Protein AF-A0A943NPF9-F1 (afdb_monomer)

Sequence (65 aa):
MATTDAELLKPELVFFDIEAKDAFELFDQLETRLSNLGYIKNTWKDAISTREKNYPTGLAFPAGE

Solvent-accessible surface area (backbone atoms only — not comparable to full-atom values): 4416 Å² total; per-residue (Å²): 129,85,77,58,72,68,79,77,63,53,74,90,78,64,79,77,92,80,82,56,96,47,73,67,57,42,43,56,56,46,46,59,57,35,44,78,70,66,76,51,61,98,61,44,58,64,51,53,54,53,43,42,74,78,54,71,79,82,81,81,72,77,78,81,130

pLDDT: mean 90.23, std 12.76, range [47.56, 98.5]

Foldseek 3Di:
DPPDVVVVDDPLPDDPDDDDPDPLRVLVVCCVSCVVVVNDDPCVSVVVVVCCVVPPDDDDDPPDD

Secondary structure (DSSP, 8-state):
----GGGG--GGG---S---SSHHHHHHHHHHHHHHTT-S-TTHHHHHHHHHHHS-----PPPP-

Structure (mmCIF, N/CA/C/O backbone):
data_AF-A0A943NPF9-F1
#
_entry.id   AF-A0A943NPF9-F1
#
loop_
_atom_site.group_PDB
_atom_site.id
_atom_site.type_symbol
_atom_site.label_atom_id
_atom_site.label_alt_id
_atom_site.label_comp_id
_atom_site.label_asym_id
_atom_site.label_entity_id
_atom_site.label_seq_id
_atom_site.pdbx_PDB_ins_code
_atom_site.Cartn_x
_atom_site.Cartn_y
_atom_site.Cartn_z
_atom_site.occupancy
_atom_site.B_iso_or_equiv
_atom_site.auth_seq_id
_atom_site.auth_comp_id
_atom_site.auth_asym_id
_atom_site.auth_atom_id
_atom_site.pdbx_PDB_model_num
ATOM 1 N N . MET A 1 1 ? -12.525 -19.076 17.598 1.00 48.25 1 MET A N 1
ATOM 2 C CA . MET A 1 1 ? -13.573 -18.894 16.574 1.00 48.25 1 MET A CA 1
ATOM 3 C C . MET A 1 1 ? -12.858 -18.833 15.244 1.00 48.25 1 MET A C 1
ATOM 5 O O . MET A 1 1 ? -11.955 -18.017 15.125 1.00 48.25 1 MET A O 1
ATOM 9 N N . ALA A 1 2 ? -13.150 -19.748 14.321 1.00 55.00 2 ALA A N 1
ATOM 10 C CA . ALA A 1 2 ? -12.646 -19.625 12.960 1.00 55.00 2 ALA A CA 1
ATOM 11 C C . ALA A 1 2 ? -13.395 -18.447 12.332 1.00 55.00 2 ALA A C 1
ATOM 13 O O . ALA A 1 2 ? -14.598 -18.549 12.114 1.00 55.00 2 ALA A O 1
ATOM 14 N N . THR A 1 3 ? -12.714 -17.317 12.148 1.00 59.34 3 THR A N 1
ATOM 15 C CA . THR A 1 3 ? -13.148 -16.299 11.190 1.00 59.34 3 THR A CA 1
ATOM 16 C C . THR A 1 3 ? -13.340 -17.016 9.870 1.00 59.34 3 THR A C 1
ATOM 18 O O . THR A 1 3 ? -12.397 -17.600 9.339 1.00 59.34 3 THR A O 1
ATOM 21 N N . THR A 1 4 ? -14.570 -17.043 9.384 1.00 67.56 4 THR A N 1
ATOM 22 C CA . THR A 1 4 ? -14.842 -17.468 8.017 1.00 67.56 4 THR A CA 1
ATOM 23 C C . THR A 1 4 ? -14.053 -16.535 7.103 1.00 67.56 4 THR A C 1
ATOM 25 O O . THR A 1 4 ? -14.195 -15.323 7.231 1.00 67.56 4 THR A O 1
ATOM 28 N N . ASP A 1 5 ? -13.224 -17.061 6.197 1.00 68.06 5 ASP A N 1
ATOM 29 C CA . ASP A 1 5 ? -12.332 -16.258 5.334 1.00 68.06 5 ASP A CA 1
ATOM 30 C C . ASP A 1 5 ? -13.062 -15.117 4.595 1.00 68.06 5 ASP A C 1
ATOM 32 O O . ASP A 1 5 ? -12.477 -14.079 4.293 1.00 68.06 5 ASP A O 1
ATOM 36 N N . ALA A 1 6 ? -14.371 -15.272 4.375 1.00 69.62 6 ALA A N 1
ATOM 37 C CA . ALA A 1 6 ? -15.255 -14.253 3.820 1.00 69.62 6 ALA A CA 1
ATOM 38 C C . ALA A 1 6 ? -15.285 -12.933 4.619 1.00 69.62 6 ALA A C 1
ATOM 40 O O . ALA A 1 6 ? -15.448 -11.878 4.020 1.00 69.62 6 ALA A O 1
ATOM 41 N N . GLU A 1 7 ? -15.099 -12.954 5.941 1.00 79.44 7 GLU A N 1
ATOM 42 C CA . GLU A 1 7 ? -15.092 -11.741 6.779 1.00 79.44 7 GLU A CA 1
ATOM 43 C C . GLU A 1 7 ? -13.802 -10.916 6.617 1.00 79.44 7 GLU A C 1
ATOM 45 O O . GLU A 1 7 ? -13.769 -9.731 6.960 1.00 79.44 7 GLU A O 1
ATOM 50 N N . LEU A 1 8 ? -12.738 -11.527 6.080 1.00 81.25 8 LEU A N 1
ATOM 51 C CA . LEU A 1 8 ? -11.481 -10.845 5.759 1.00 81.25 8 LEU A CA 1
ATOM 52 C C . LEU A 1 8 ? -11.563 -10.082 4.429 1.00 81.25 8 LEU A C 1
ATOM 54 O O . LEU A 1 8 ? -10.795 -9.143 4.214 1.00 81.25 8 LEU A O 1
ATOM 58 N N . LEU A 1 9 ? -12.488 -10.467 3.545 1.00 87.81 9 LEU A N 1
ATOM 59 C CA . LEU A 1 9 ? -12.679 -9.854 2.235 1.00 87.81 9 LEU A CA 1
ATOM 60 C C . LEU A 1 9 ? -13.782 -8.803 2.313 1.00 87.81 9 LEU A C 1
ATOM 62 O O . LEU A 1 9 ? -14.968 -9.119 2.387 1.00 87.81 9 LEU A O 1
ATOM 66 N N . LYS A 1 10 ? -13.384 -7.533 2.287 1.00 91.56 10 LYS A N 1
ATOM 67 C CA . LYS A 1 10 ? -14.304 -6.417 2.486 1.00 91.56 10 LYS A CA 1
ATOM 68 C C . LYS A 1 10 ? -14.501 -5.614 1.199 1.00 91.56 10 LYS A C 1
ATOM 70 O O . LYS A 1 10 ? -13.497 -5.240 0.587 1.00 91.56 10 LYS A O 1
ATOM 75 N N . PRO A 1 11 ? -15.748 -5.319 0.780 1.00 92.75 11 PRO A N 1
ATOM 76 C CA . PRO A 1 11 ? -16.014 -4.590 -0.460 1.00 92.75 11 PRO A CA 1
ATOM 77 C C . PRO A 1 11 ? -15.303 -3.235 -0.555 1.00 92.75 11 PRO A C 1
ATOM 79 O O . PRO A 1 11 ? -14.880 -2.853 -1.641 1.00 92.75 11 PRO A O 1
ATOM 82 N N . GLU A 1 12 ? -15.108 -2.526 0.562 1.00 93.94 12 GLU A N 1
ATOM 83 C CA . GLU A 1 12 ? -14.417 -1.231 0.571 1.00 93.94 12 GLU A CA 1
ATOM 84 C C . GLU A 1 12 ? -12.910 -1.308 0.264 1.00 93.94 12 GLU A C 1
ATOM 86 O O . GLU A 1 12 ? -12.281 -0.274 0.046 1.00 93.94 12 GLU A O 1
ATOM 91 N N . LEU A 1 13 ? -12.331 -2.515 0.245 1.00 94.31 13 LEU A N 1
ATOM 92 C CA . LEU A 1 13 ? -10.938 -2.772 -0.135 1.00 94.31 13 LEU A CA 1
ATOM 93 C C . LEU A 1 13 ? -10.788 -3.198 -1.604 1.00 94.31 13 LEU A C 1
ATOM 95 O O . LEU A 1 13 ? -9.683 -3.521 -2.039 1.00 94.31 13 LEU A O 1
ATOM 99 N N . VAL A 1 14 ? -11.881 -3.204 -2.373 1.00 94.50 14 VAL A N 1
ATOM 100 C CA . VAL A 1 14 ? -11.864 -3.466 -3.814 1.00 94.50 14 VAL A CA 1
ATOM 101 C C . VAL A 1 14 ? -11.833 -2.133 -4.552 1.00 94.50 14 VAL A C 1
ATOM 103 O O . VAL A 1 14 ? -12.770 -1.339 -4.474 1.00 94.50 14 VAL A O 1
ATOM 106 N N . PHE A 1 15 ? -10.752 -1.888 -5.287 1.00 94.25 15 PHE A N 1
ATOM 107 C CA . PHE A 1 15 ? -10.559 -0.653 -6.037 1.00 94.25 15 PHE A CA 1
ATOM 108 C C . PHE A 1 15 ? -10.487 -0.951 -7.533 1.00 94.25 15 PHE A C 1
ATOM 110 O O . PHE A 1 15 ? -9.656 -1.742 -7.973 1.00 94.25 15 PHE A O 1
ATOM 117 N N . PHE A 1 16 ? -11.357 -0.305 -8.304 1.00 95.00 16 PHE A N 1
ATOM 118 C CA . PHE A 1 16 ? -11.368 -0.379 -9.763 1.00 95.00 16 PHE A CA 1
ATOM 119 C C . PHE A 1 16 ? -10.621 0.811 -10.366 1.00 95.00 16 PHE A C 1
ATOM 121 O O . PHE A 1 16 ? -10.432 1.827 -9.693 1.00 95.00 16 PHE A O 1
ATOM 128 N N . ASP A 1 17 ? -10.205 0.658 -11.625 1.00 95.00 17 ASP A N 1
ATOM 129 C CA . ASP A 1 17 ? -9.643 1.728 -12.457 1.00 95.00 17 ASP A CA 1
ATOM 130 C C . ASP A 1 17 ? -8.468 2.475 -11.799 1.00 95.00 17 ASP A C 1
ATOM 132 O O . ASP A 1 17 ? -8.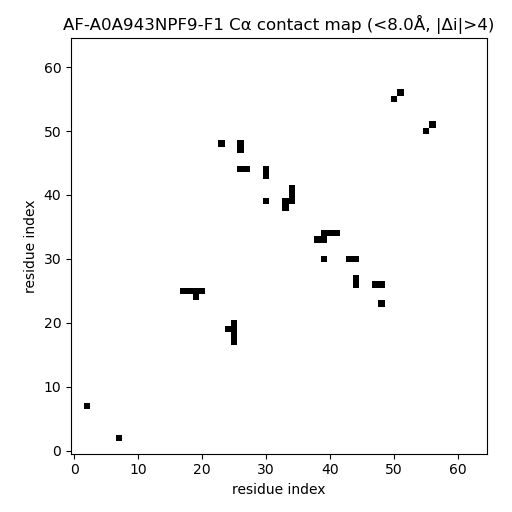320 3.692 -11.918 1.00 95.00 17 ASP A O 1
ATOM 136 N N . ILE A 1 18 ? -7.623 1.740 -11.065 1.00 94.75 18 ILE A N 1
ATOM 137 C CA . ILE A 1 18 ? -6.357 2.275 -10.569 1.00 94.75 18 ILE A CA 1
ATOM 138 C C . ILE A 1 18 ? -5.342 2.241 -11.709 1.00 94.75 18 ILE A C 1
ATOM 140 O O . ILE A 1 18 ? -4.890 1.174 -12.120 1.00 94.75 18 ILE A O 1
ATOM 144 N N . GLU A 1 19 ? -4.939 3.423 -12.159 1.00 96.56 19 GLU A N 1
ATOM 145 C CA . GLU A 1 19 ? -3.800 3.605 -13.051 1.00 96.56 19 GLU A CA 1
ATOM 146 C C . GLU A 1 19 ? -2.587 4.078 -12.245 1.00 96.56 19 GLU A C 1
ATOM 148 O O . GLU A 1 19 ? -2.671 5.025 -11.462 1.00 96.56 19 GLU A O 1
ATOM 153 N N . ALA A 1 20 ? -1.450 3.413 -12.432 1.00 96.56 20 ALA A N 1
ATOM 154 C CA . ALA A 1 20 ? -0.168 3.789 -11.848 1.00 96.56 20 ALA A CA 1
ATOM 155 C C . ALA A 1 20 ? 0.953 3.399 -12.817 1.00 96.56 20 ALA A C 1
ATOM 157 O O . ALA A 1 20 ? 0.898 2.338 -13.444 1.00 96.56 20 ALA A O 1
ATOM 158 N N . LYS A 1 21 ? 1.972 4.248 -12.950 1.00 96.88 21 LYS A N 1
ATOM 159 C CA . LYS A 1 21 ? 3.128 4.004 -13.827 1.00 96.88 21 LYS A CA 1
ATOM 160 C C . LYS A 1 21 ? 4.054 2.940 -13.258 1.00 96.88 21 LYS A C 1
ATOM 162 O O . LYS A 1 21 ? 4.707 2.227 -14.014 1.00 96.88 21 LYS A O 1
ATOM 167 N N . ASP A 1 22 ? 4.127 2.861 -11.935 1.00 96.12 22 ASP A N 1
ATOM 168 C CA . ASP A 1 22 ? 4.950 1.910 -11.208 1.00 96.12 22 ASP A CA 1
ATOM 169 C C . ASP A 1 22 ? 4.332 1.549 -9.846 1.00 96.12 22 ASP A C 1
ATOM 171 O O . ASP A 1 22 ? 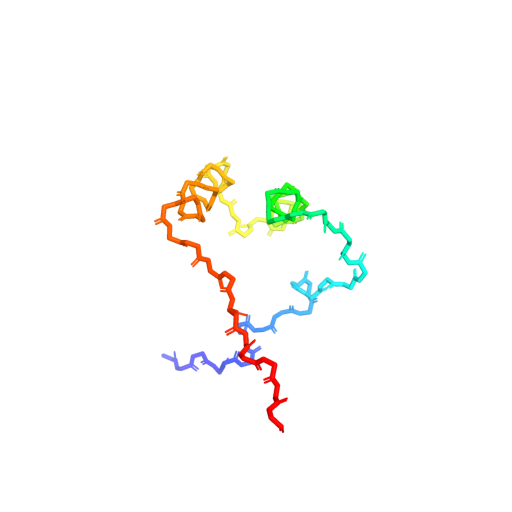3.279 2.053 -9.443 1.00 96.12 22 ASP A O 1
ATOM 175 N N . ALA A 1 23 ? 5.001 0.641 -9.132 1.00 96.12 23 ALA A N 1
ATOM 176 C CA . ALA A 1 23 ? 4.568 0.189 -7.816 1.00 96.12 23 ALA A CA 1
ATOM 177 C C . ALA A 1 23 ? 4.559 1.315 -6.765 1.00 96.12 23 ALA A C 1
ATOM 179 O O . ALA A 1 23 ? 3.740 1.283 -5.851 1.00 96.12 23 ALA A O 1
ATOM 180 N N . PHE A 1 24 ? 5.433 2.318 -6.878 1.00 97.69 24 PHE A N 1
ATOM 181 C CA . PHE A 1 24 ? 5.535 3.387 -5.884 1.00 97.69 24 PHE A CA 1
ATOM 182 C C . PHE A 1 24 ? 4.388 4.392 -6.031 1.00 97.69 24 PHE A C 1
ATOM 184 O O . PHE A 1 24 ? 3.798 4.784 -5.026 1.00 97.69 24 PHE A O 1
ATOM 191 N N . GLU A 1 25 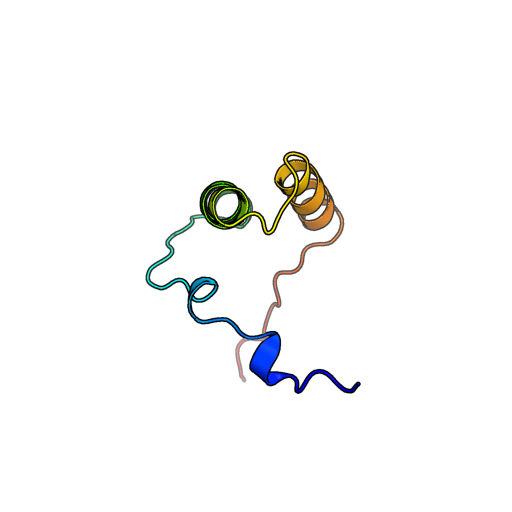? 3.994 4.726 -7.262 1.00 98.12 25 GLU A N 1
ATOM 192 C CA . GLU A 1 25 ? 2.787 5.521 -7.520 1.00 98.12 25 GLU A CA 1
ATOM 193 C C . GLU A 1 25 ? 1.518 4.778 -7.065 1.00 98.12 25 GLU A C 1
ATOM 195 O O . GLU A 1 25 ? 0.602 5.389 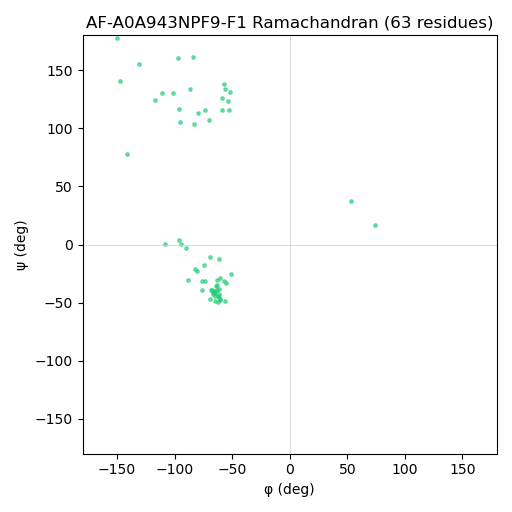-6.509 1.00 98.12 25 GLU A O 1
ATOM 200 N N . LEU A 1 26 ? 1.474 3.448 -7.215 1.00 97.56 26 LEU A N 1
ATOM 201 C CA . LEU A 1 26 ? 0.404 2.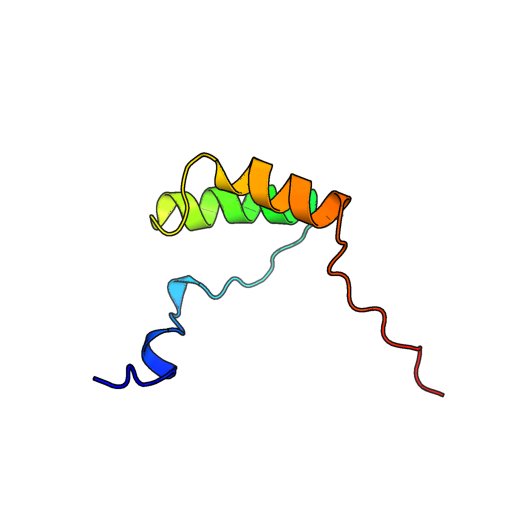633 -6.636 1.00 97.56 26 LEU A CA 1
ATOM 202 C C . LEU A 1 26 ? 0.391 2.732 -5.099 1.00 97.56 26 LEU A C 1
ATOM 204 O O . LEU A 1 26 ? -0.675 2.904 -4.505 1.00 97.56 26 LEU A O 1
ATOM 208 N N . PHE A 1 27 ? 1.551 2.652 -4.439 1.00 97.94 27 PHE A N 1
ATOM 209 C CA . PHE A 1 27 ? 1.638 2.766 -2.980 1.00 97.94 27 PHE A CA 1
ATOM 210 C C . PHE A 1 27 ? 1.179 4.135 -2.464 1.00 97.94 27 PHE A C 1
ATOM 212 O O . PHE A 1 27 ? 0.522 4.179 -1.426 1.00 97.94 27 PHE A O 1
ATOM 219 N N . ASP A 1 28 ? 1.427 5.224 -3.193 1.00 97.62 28 ASP A N 1
ATOM 220 C CA . ASP A 1 28 ? 0.929 6.565 -2.847 1.00 97.62 28 ASP A CA 1
ATOM 221 C C . ASP A 1 28 ? -0.606 6.623 -2.834 1.00 97.62 28 ASP A C 1
ATOM 223 O O . ASP A 1 28 ? -1.235 7.144 -1.901 1.00 97.62 28 ASP A O 1
ATOM 227 N N . GLN A 1 29 ? -1.228 6.034 -3.856 1.00 97.50 29 GLN A N 1
ATOM 228 C CA . GLN A 1 29 ? -2.684 5.955 -3.951 1.00 97.50 29 GLN A CA 1
ATOM 229 C C . GLN A 1 29 ? -3.276 5.059 -2.857 1.00 97.50 29 GLN A C 1
ATOM 231 O O . GLN A 1 29 ? -4.303 5.401 -2.259 1.00 97.50 29 GLN A O 1
ATOM 236 N N . LEU A 1 30 ? -2.627 3.928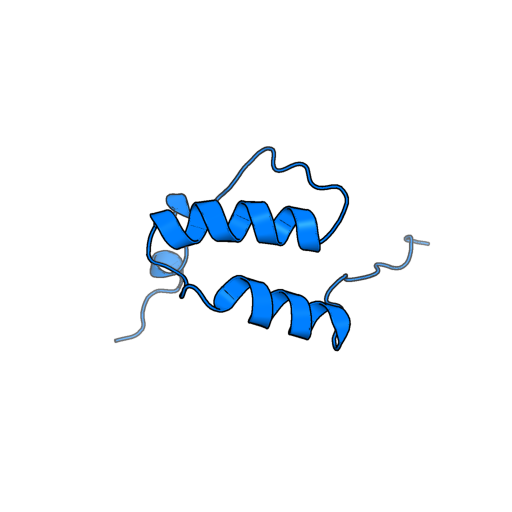 -2.567 1.00 97.44 30 LEU A N 1
ATOM 237 C CA . LEU A 1 30 ? -3.051 3.012 -1.511 1.00 97.44 30 LEU A CA 1
ATOM 238 C C . LEU A 1 30 ? -2.884 3.621 -0.119 1.00 97.44 30 LEU A C 1
ATOM 240 O O . LEU A 1 30 ? -3.783 3.460 0.701 1.00 97.44 30 LEU A O 1
ATOM 244 N N . GLU A 1 31 ? -1.805 4.360 0.147 1.00 97.94 31 GLU A N 1
ATOM 245 C CA . GLU A 1 31 ? -1.611 5.047 1.425 1.00 97.94 31 GLU A CA 1
ATOM 246 C C . GLU A 1 31 ? -2.788 5.982 1.713 1.00 97.94 31 GLU A C 1
ATOM 248 O O . GLU A 1 31 ? -3.397 5.913 2.782 1.00 97.94 31 GLU A O 1
ATOM 253 N N . THR A 1 32 ? -3.174 6.796 0.730 1.00 96.75 32 THR A N 1
ATOM 254 C CA . THR A 1 32 ? -4.299 7.730 0.864 1.00 96.75 32 THR A CA 1
ATOM 255 C C . THR A 1 32 ? -5.613 6.994 1.145 1.00 96.75 32 THR A C 1
ATOM 257 O O . THR A 1 32 ? -6.349 7.350 2.064 1.00 96.75 32 THR A O 1
ATOM 260 N N . ARG A 1 33 ? -5.920 5.934 0.388 1.00 96.38 33 ARG A N 1
ATOM 261 C CA . ARG A 1 33 ? -7.183 5.187 0.534 1.00 96.38 33 ARG A CA 1
ATOM 262 C C . ARG A 1 33 ? -7.241 4.410 1.851 1.00 96.38 33 ARG A C 1
ATOM 264 O O . ARG A 1 33 ? -8.237 4.482 2.565 1.00 96.38 33 ARG A O 1
ATOM 271 N N . LEU A 1 34 ? -6.176 3.685 2.187 1.00 97.38 34 LEU A N 1
ATOM 272 C CA . LEU A 1 34 ? -6.139 2.793 3.345 1.00 97.38 34 LEU A CA 1
ATOM 273 C C . LEU A 1 34 ? -5.984 3.547 4.669 1.00 97.38 34 LEU A C 1
ATOM 275 O O . LEU A 1 34 ? -6.515 3.089 5.683 1.00 97.38 34 LEU A O 1
ATOM 279 N N . SER A 1 35 ? -5.292 4.692 4.683 1.00 97.25 35 SER A N 1
ATOM 280 C CA . SER A 1 35 ? -5.187 5.532 5.885 1.00 97.25 35 SER A CA 1
ATOM 281 C C . SER A 1 35 ? -6.539 6.141 6.262 1.00 97.25 35 SER A C 1
ATOM 283 O O . SER A 1 35 ? -6.924 6.068 7.427 1.00 97.25 35 SER A O 1
ATOM 285 N N . ASN A 1 36 ? -7.309 6.623 5.278 1.00 95.88 36 ASN A N 1
ATOM 286 C CA . ASN A 1 36 ? -8.670 7.138 5.482 1.00 95.88 36 ASN A CA 1
ATOM 287 C C . ASN A 1 36 ? -9.634 6.084 6.048 1.00 95.88 36 ASN A C 1
ATOM 289 O O . ASN A 1 36 ? -10.576 6.419 6.760 1.00 95.88 36 ASN A O 1
ATOM 293 N N . LEU A 1 37 ? -9.387 4.809 5.747 1.00 95.75 37 LEU A N 1
ATOM 294 C CA . LEU A 1 37 ? -10.157 3.675 6.255 1.00 95.75 37 LEU A CA 1
ATOM 295 C C . LEU A 1 37 ? -9.604 3.106 7.579 1.00 95.75 37 LEU A C 1
ATOM 297 O O . LEU A 1 37 ? -10.188 2.182 8.140 1.00 95.75 37 LEU A O 1
ATOM 301 N N . GLY A 1 38 ? -8.482 3.629 8.086 1.00 96.25 38 GLY A N 1
ATOM 302 C CA . GLY A 1 38 ? -7.865 3.185 9.339 1.00 96.25 38 GLY A CA 1
ATOM 303 C C . GLY A 1 38 ? -7.152 1.828 9.269 1.00 96.25 38 GLY A C 1
ATOM 304 O O . GLY A 1 38 ? -6.878 1.235 10.312 1.00 96.25 38 GLY A O 1
ATOM 305 N N . TYR A 1 39 ? -6.836 1.325 8.069 1.00 95.94 39 TYR A N 1
ATOM 306 C CA . TYR A 1 39 ? -6.203 0.008 7.889 1.00 95.94 39 TYR A CA 1
ATOM 307 C C . TYR A 1 39 ? -4.683 0.016 8.070 1.00 95.94 39 TYR A C 1
ATOM 309 O O . TYR A 1 39 ? -4.084 -1.033 8.312 1.00 95.94 39 TYR A O 1
ATOM 317 N N . ILE A 1 40 ? -4.043 1.178 7.945 1.00 97.62 40 ILE A N 1
ATOM 318 C CA . ILE A 1 40 ? -2.584 1.300 7.953 1.00 97.62 40 ILE A CA 1
ATOM 319 C C . ILE A 1 40 ? -2.112 2.389 8.914 1.00 97.62 40 ILE A C 1
ATOM 321 O O . ILE A 1 40 ? -2.830 3.336 9.229 1.00 97.62 40 ILE A O 1
ATOM 325 N N . LYS A 1 41 ? -0.867 2.256 9.374 1.00 97.81 41 LYS A N 1
ATOM 326 C CA . LYS A 1 41 ? -0.168 3.296 10.138 1.00 97.81 41 LYS A CA 1
ATOM 327 C C . LYS A 1 41 ? 0.469 4.311 9.188 1.00 97.81 41 LYS A C 1
ATOM 329 O O . LYS A 1 41 ? 0.760 3.986 8.042 1.00 97.81 41 LYS A O 1
ATOM 334 N N . ASN A 1 42 ? 0.801 5.490 9.707 1.00 96.56 42 ASN A N 1
ATOM 335 C CA . ASN A 1 42 ? 1.524 6.544 8.982 1.00 96.56 42 ASN A CA 1
ATOM 336 C C . ASN A 1 42 ? 2.935 6.144 8.498 1.00 96.56 42 ASN A C 1
ATOM 338 O O . ASN A 1 42 ? 3.526 6.855 7.700 1.00 96.56 42 ASN A O 1
ATOM 342 N N . THR A 1 43 ? 3.489 5.024 8.970 1.00 97.56 43 THR A N 1
ATOM 343 C CA . THR A 1 43 ? 4.788 4.489 8.524 1.00 97.56 43 THR A CA 1
ATOM 344 C C . THR A 1 43 ? 4.669 3.442 7.414 1.00 97.56 43 THR A C 1
ATOM 346 O O . THR A 1 43 ? 5.673 2.859 7.006 1.00 97.56 43 THR A O 1
ATOM 349 N N . TRP A 1 44 ? 3.451 3.124 6.969 1.00 98.50 44 TRP A N 1
ATOM 350 C CA . TRP A 1 44 ? 3.206 2.002 6.065 1.00 98.50 44 TRP A CA 1
ATOM 351 C C . TRP A 1 44 ? 3.864 2.192 4.697 1.00 98.50 44 TRP A C 1
ATOM 353 O O . TRP A 1 44 ? 4.518 1.263 4.224 1.00 98.50 44 TRP A O 1
ATOM 363 N N . LYS A 1 45 ? 3.760 3.385 4.098 1.00 98.12 45 LYS A N 1
ATOM 364 C CA . LYS A 1 45 ? 4.329 3.676 2.775 1.00 98.12 45 LYS A CA 1
ATOM 365 C C . LYS A 1 45 ? 5.844 3.490 2.741 1.00 98.12 45 LYS A C 1
ATOM 367 O O . LYS A 1 45 ? 6.365 2.819 1.849 1.00 98.12 45 LYS A O 1
ATOM 372 N N . ASP A 1 46 ? 6.546 4.029 3.732 1.00 98.25 46 ASP A N 1
ATOM 373 C CA . ASP A 1 46 ? 7.999 3.880 3.850 1.00 98.25 46 ASP A CA 1
ATOM 374 C C . ASP A 1 46 ? 8.396 2.408 4.010 1.00 98.25 46 ASP A C 1
ATOM 376 O O . ASP A 1 46 ? 9.332 1.930 3.359 1.00 98.25 46 ASP A O 1
ATOM 380 N N . ALA A 1 47 ? 7.652 1.662 4.832 1.00 98.31 47 ALA A N 1
ATOM 381 C CA . ALA A 1 47 ? 7.908 0.246 5.067 1.00 98.31 47 ALA A CA 1
ATOM 382 C C . ALA A 1 47 ? 7.691 -0.604 3.803 1.00 98.31 47 ALA A C 1
ATOM 384 O O . ALA A 1 47 ? 8.567 -1.397 3.443 1.00 98.31 47 ALA A O 1
ATOM 385 N N . ILE A 1 48 ? 6.559 -0.435 3.108 1.00 98.19 48 ILE A N 1
ATOM 386 C CA . ILE A 1 48 ? 6.247 -1.218 1.904 1.00 98.19 48 ILE A CA 1
ATOM 387 C C . ILE A 1 48 ? 7.179 -0.851 0.745 1.00 98.19 48 ILE A C 1
ATOM 389 O O . ILE A 1 48 ? 7.692 -1.745 0.076 1.00 98.19 48 ILE A O 1
ATOM 393 N N . SER A 1 49 ? 7.511 0.434 0.586 1.00 98.00 49 SER A N 1
ATOM 394 C CA . SER A 1 49 ? 8.451 0.899 -0.441 1.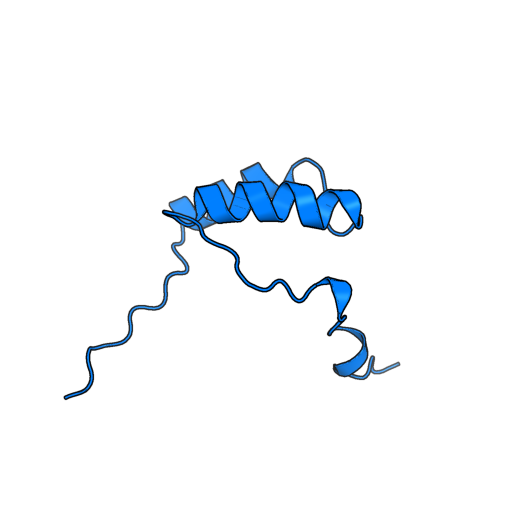00 98.00 49 SER A CA 1
ATOM 395 C C . SER A 1 49 ? 9.861 0.357 -0.207 1.00 98.00 49 SER A C 1
ATOM 397 O O . SER A 1 49 ? 10.542 -0.042 -1.151 1.00 98.00 49 SER A O 1
ATOM 399 N N . THR A 1 50 ? 10.312 0.314 1.051 1.00 98.38 50 THR A N 1
ATOM 400 C CA . THR A 1 50 ? 11.610 -0.277 1.413 1.00 98.38 50 THR A CA 1
ATOM 401 C C . THR A 1 50 ? 11.629 -1.775 1.129 1.00 98.38 50 THR A C 1
ATOM 403 O O . THR A 1 50 ? 12.617 -2.294 0.610 1.00 98.38 50 THR A O 1
ATOM 406 N N . ARG A 1 51 ? 10.535 -2.480 1.440 1.00 98.25 51 ARG A N 1
ATOM 407 C CA . ARG A 1 51 ? 10.407 -3.903 1.126 1.00 98.25 51 ARG A CA 1
ATOM 408 C C . ARG A 1 51 ? 10.448 -4.143 -0.380 1.00 98.25 51 ARG A C 1
ATOM 410 O O . ARG A 1 51 ? 11.236 -4.983 -0.783 1.00 98.25 51 ARG A O 1
ATOM 417 N N . GLU A 1 52 ? 9.671 -3.416 -1.182 1.00 98.06 52 GLU A N 1
ATOM 418 C CA . GLU A 1 52 ? 9.606 -3.620 -2.639 1.00 98.06 52 GLU A CA 1
ATOM 419 C C . GLU A 1 52 ? 10.964 -3.383 -3.315 1.00 98.06 52 GLU A C 1
ATOM 421 O O . GLU A 1 52 ? 11.367 -4.148 -4.184 1.00 98.06 52 GLU A O 1
ATOM 426 N N . LYS A 1 53 ? 11.730 -2.383 -2.856 1.00 97.50 53 LYS A N 1
ATOM 427 C CA . LYS A 1 53 ? 13.098 -2.140 -3.346 1.00 97.50 53 LYS A CA 1
ATOM 428 C C . LYS A 1 53 ? 14.054 -3.298 -3.051 1.00 97.50 53 LYS A C 1
ATOM 430 O O . LYS A 1 53 ? 14.911 -3.602 -3.873 1.00 97.50 53 LYS A O 1
ATOM 435 N N . ASN A 1 54 ? 13.932 -3.911 -1.872 1.00 98.12 54 ASN A N 1
ATOM 436 C CA . ASN A 1 54 ? 14.835 -4.973 -1.417 1.00 98.12 54 ASN A CA 1
ATOM 437 C C . ASN A 1 54 ? 14.388 -6.374 -1.865 1.00 98.12 54 ASN A C 1
ATOM 439 O O . ASN A 1 54 ? 15.218 -7.261 -2.045 1.00 98.12 54 ASN A O 1
ATOM 443 N N . TYR A 1 55 ? 13.080 -6.572 -2.015 1.00 96.75 55 TYR A N 1
ATOM 444 C CA . TYR A 1 55 ? 12.423 -7.839 -2.317 1.00 96.75 55 TYR A CA 1
ATOM 445 C C . TYR A 1 55 ? 11.263 -7.585 -3.296 1.00 96.75 55 TYR A C 1
ATOM 447 O O . TYR A 1 55 ? 10.109 -7.544 -2.856 1.00 96.75 55 TYR A O 1
ATOM 455 N N . PRO A 1 56 ? 11.556 -7.396 -4.599 1.00 94.50 56 PRO A N 1
ATOM 456 C CA . PRO A 1 56 ? 10.537 -7.111 -5.605 1.00 94.50 56 PRO A CA 1
ATOM 457 C C . PRO A 1 56 ? 9.462 -8.196 -5.650 1.00 94.50 56 PRO A C 1
ATOM 459 O O . PRO A 1 56 ? 9.774 -9.389 -5.584 1.00 94.50 56 PRO A O 1
ATOM 462 N N . THR A 1 57 ? 8.200 -7.788 -5.769 1.00 94.31 57 THR A N 1
ATOM 463 C CA . THR A 1 57 ? 7.048 -8.709 -5.733 1.00 94.31 57 THR A CA 1
ATOM 464 C C . THR A 1 57 ? 6.365 -8.901 -7.086 1.00 94.31 57 THR A C 1
ATOM 466 O O . THR A 1 57 ? 5.422 -9.686 -7.191 1.00 94.31 57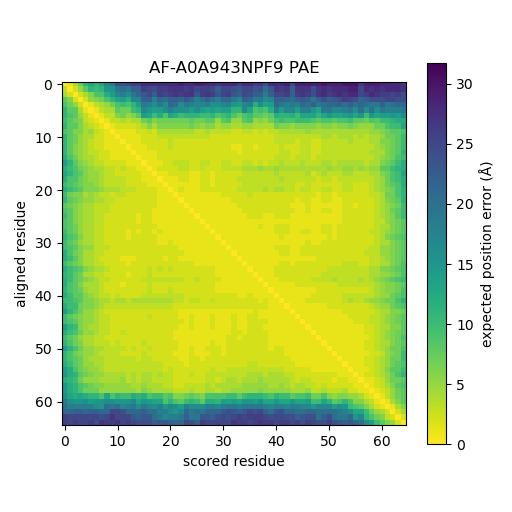 THR A O 1
ATOM 469 N N . GLY A 1 58 ? 6.864 -8.247 -8.139 1.00 91.25 58 GLY A N 1
ATOM 470 C CA . GLY A 1 58 ? 6.410 -8.462 -9.511 1.00 91.25 58 GLY A CA 1
ATOM 471 C C . GLY A 1 58 ? 6.591 -9.918 -9.948 1.00 91.25 58 GLY A C 1
ATOM 472 O O . GLY A 1 58 ? 7.711 -10.416 -10.053 1.00 91.25 58 GLY A O 1
ATOM 473 N N . LEU A 1 59 ? 5.481 -10.603 -10.223 1.00 90.00 59 LEU A N 1
ATOM 474 C CA . LEU A 1 59 ? 5.495 -11.966 -10.747 1.00 90.00 59 LEU A CA 1
ATOM 475 C C . LEU A 1 59 ? 5.678 -11.917 -12.266 1.00 90.00 59 LEU A C 1
ATOM 477 O O . LEU A 1 59 ? 4.750 -11.597 -13.006 1.00 90.00 59 LEU A O 1
ATOM 481 N N . ALA A 1 60 ? 6.888 -12.228 -12.732 1.00 86.62 60 ALA A N 1
ATOM 482 C CA . ALA A 1 60 ? 7.139 -12.439 -14.149 1.00 86.62 60 ALA A CA 1
ATOM 483 C C . ALA A 1 60 ? 6.543 -13.788 -14.563 1.00 86.62 60 ALA A C 1
ATOM 485 O O . ALA A 1 60 ? 6.986 -14.840 -14.100 1.00 86.62 60 ALA A O 1
ATOM 486 N N . PHE A 1 61 ? 5.549 -13.764 -15.444 1.00 80.44 61 PHE A N 1
ATOM 487 C CA . PHE A 1 61 ? 5.107 -14.974 -16.121 1.00 80.44 61 PHE A CA 1
ATOM 488 C C . PHE A 1 61 ? 5.975 -15.167 -17.364 1.00 80.44 61 PHE A C 1
ATOM 490 O O . PHE A 1 61 ? 6.185 -14.196 -18.099 1.00 80.44 61 PHE A O 1
ATOM 497 N N . PRO A 1 62 ? 6.492 -16.380 -17.628 1.00 74.50 62 PRO A N 1
ATOM 498 C CA . PRO A 1 62 ? 7.025 -16.662 -18.949 1.00 74.50 62 PRO A CA 1
ATOM 499 C C . PRO A 1 62 ? 5.909 -16.388 -19.961 1.00 74.50 62 PRO A C 1
ATOM 501 O O . PRO A 1 62 ? 4.758 -16.776 -19.738 1.00 74.50 62 PRO A O 1
ATOM 504 N N . ALA A 1 63 ? 6.230 -15.678 -21.045 1.00 71.75 63 ALA A N 1
ATOM 505 C CA . ALA A 1 63 ? 5.330 -15.621 -22.187 1.00 71.75 63 ALA A CA 1
ATOM 506 C C . ALA A 1 63 ? 5.028 -17.074 -22.572 1.00 71.75 63 ALA A C 1
ATOM 508 O O . ALA A 1 63 ? 5.967 -17.855 -22.726 1.00 71.75 63 ALA A O 1
ATOM 509 N N . GLY A 1 64 ? 3.747 -17.447 -22.601 1.00 70.00 64 GLY A N 1
ATOM 510 C CA . GLY A 1 64 ? 3.352 -18.812 -22.936 1.00 70.00 64 GLY A CA 1
ATOM 511 C C . GLY A 1 64 ? 3.996 -19.231 -24.256 1.00 70.00 64 GLY A C 1
ATOM 512 O O . GLY A 1 64 ? 3.977 -18.449 -25.207 1.00 70.00 64 GLY A O 1
ATOM 513 N N . GLU A 1 65 ? 4.605 -20.418 -24.271 1.00 47.56 65 GLU A N 1
ATOM 514 C CA . GLU A 1 65 ? 4.940 -21.118 -25.518 1.00 47.56 65 GLU A CA 1
ATOM 515 C C . GLU A 1 65 ? 3.671 -21.428 -26.322 1.00 47.56 65 GLU A C 1
ATOM 517 O O . GLU A 1 65 ? 2.632 -21.755 -25.696 1.00 47.56 65 GLU A O 1
#

Radius of gyration: 14.95 Å; Cα conta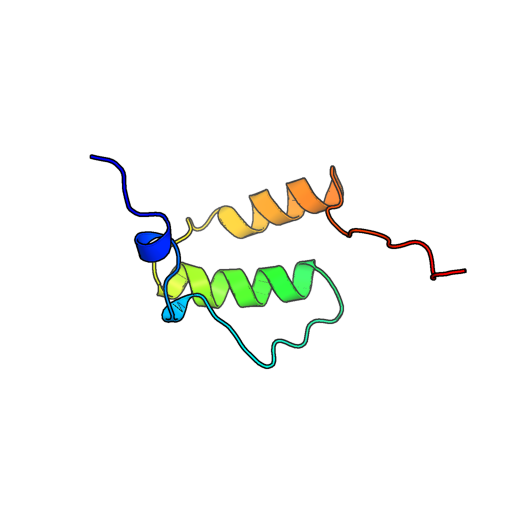cts (8 Å, |Δi|>4): 21; chains: 1; bounding box: 31×29×42 Å

Mean predicted aligned error: 5.9 Å